Protein AF-A0A968BS27-F1 (afdb_monomer_lite)

Structure (mmCIF, N/CA/C/O backbone):
data_AF-A0A968BS27-F1
#
_entry.id   AF-A0A968BS27-F1
#
loop_
_atom_site.group_PDB
_atom_site.id
_atom_site.type_symbol
_atom_site.label_atom_id
_atom_site.label_alt_id
_atom_site.label_comp_id
_atom_site.label_asym_id
_atom_site.label_entity_id
_atom_site.label_seq_id
_atom_site.pdbx_PDB_ins_code
_atom_site.Cartn_x
_atom_site.Cartn_y
_atom_site.Cartn_z
_atom_site.occupancy
_atom_site.B_iso_or_equiv
_atom_site.auth_seq_id
_atom_site.auth_comp_id
_atom_site.auth_asym_id
_atom_site.auth_atom_id
_atom_site.pdbx_PDB_model_num
ATOM 1 N N . MET A 1 1 ? 8.125 -4.704 13.185 1.00 51.78 1 MET A N 1
ATOM 2 C CA . MET A 1 1 ? 8.828 -4.395 11.922 1.00 51.78 1 MET A CA 1
ATOM 3 C C . MET A 1 1 ? 8.568 -5.522 10.934 1.00 51.78 1 MET A C 1
ATOM 5 O O .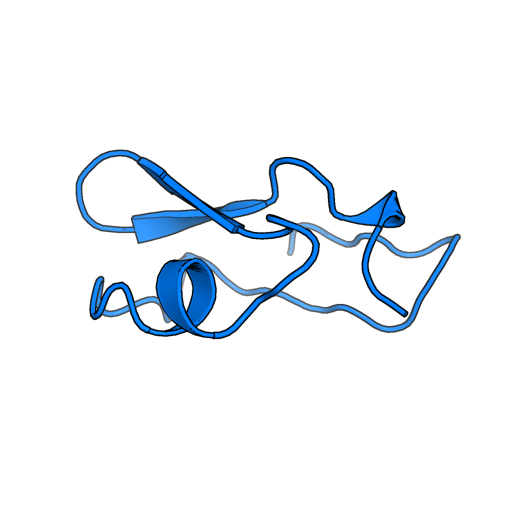 MET A 1 1 ? 9.041 -6.629 11.155 1.00 51.78 1 MET A O 1
ATOM 9 N N . VAL A 1 2 ? 7.715 -5.291 9.935 1.00 53.72 2 VAL A N 1
ATOM 10 C CA . VAL A 1 2 ? 7.501 -6.244 8.835 1.00 53.72 2 VAL A CA 1
ATOM 11 C C . VAL A 1 2 ? 8.307 -5.691 7.670 1.00 53.72 2 VAL A C 1
ATOM 13 O O . VAL A 1 2 ? 7.952 -4.649 7.130 1.00 53.72 2 VAL A O 1
ATOM 16 N N . ASN A 1 3 ? 9.430 -6.330 7.357 1.00 55.06 3 ASN A N 1
ATOM 17 C CA . ASN A 1 3 ? 10.346 -5.850 6.331 1.00 55.06 3 ASN A CA 1
ATOM 18 C C . ASN A 1 3 ? 10.147 -6.626 5.024 1.00 55.06 3 ASN A C 1
ATOM 20 O O . ASN A 1 3 ? 10.156 -7.856 5.027 1.00 55.06 3 ASN A O 1
ATOM 24 N N . ALA A 1 4 ? 10.069 -5.912 3.900 1.00 60.00 4 ALA A N 1
ATOM 25 C CA . ALA A 1 4 ? 10.172 -6.459 2.542 1.00 60.00 4 ALA A CA 1
ATOM 26 C C . ALA A 1 4 ? 11.647 -6.688 2.107 1.00 60.00 4 ALA A C 1
ATOM 28 O O . ALA A 1 4 ? 11.996 -6.597 0.929 1.00 60.00 4 ALA A O 1
ATOM 29 N N . SER A 1 5 ? 12.547 -6.933 3.069 1.00 63.53 5 SER A N 1
ATOM 30 C CA . SER A 1 5 ? 13.963 -6.504 3.075 1.00 63.53 5 SER A CA 1
ATOM 31 C C . SER A 1 5 ? 14.959 -7.260 2.183 1.00 63.53 5 SER A C 1
ATOM 33 O O . SER A 1 5 ? 16.160 -7.212 2.435 1.00 63.53 5 SER A O 1
ATOM 35 N N . THR A 1 6 ? 14.515 -7.940 1.133 1.00 71.88 6 THR A N 1
ATOM 36 C CA . THR A 1 6 ? 15.427 -8.495 0.111 1.00 71.88 6 THR A CA 1
ATOM 37 C C . THR A 1 6 ? 15.157 -7.991 -1.301 1.00 71.88 6 THR A C 1
ATOM 39 O O . THR A 1 6 ? 15.991 -8.221 -2.173 1.00 71.88 6 THR A O 1
ATOM 42 N N . LEU A 1 7 ? 14.037 -7.301 -1.540 1.00 82.00 7 LEU A N 1
ATOM 43 C CA . LEU A 1 7 ? 13.620 -6.886 -2.887 1.00 82.00 7 LEU A CA 1
ATOM 44 C C . LEU A 1 7 ? 13.588 -5.364 -3.060 1.00 82.00 7 LEU A C 1
ATOM 46 O O . LEU A 1 7 ? 13.855 -4.870 -4.151 1.00 82.00 7 LEU A O 1
ATOM 50 N N . ASN A 1 8 ? 13.295 -4.619 -1.993 1.00 86.25 8 ASN A N 1
ATOM 51 C CA . ASN A 1 8 ? 13.222 -3.161 -2.013 1.00 86.25 8 ASN A CA 1
ATOM 52 C C . ASN A 1 8 ? 13.470 -2.565 -0.616 1.00 86.25 8 ASN A C 1
ATOM 54 O O . ASN A 1 8 ? 13.729 -3.277 0.356 1.00 86.25 8 ASN A O 1
ATOM 58 N N . THR A 1 9 ? 13.405 -1.236 -0.533 1.00 88.44 9 THR A N 1
ATOM 59 C CA . THR A 1 9 ? 13.630 -0.453 0.690 1.00 88.44 9 THR A CA 1
ATOM 60 C C . THR A 1 9 ? 12.338 -0.142 1.455 1.00 88.44 9 THR A C 1
ATOM 62 O O . THR A 1 9 ? 12.325 0.784 2.264 1.00 88.44 9 THR A O 1
ATOM 65 N N . LEU A 1 10 ? 11.225 -0.831 1.174 1.00 90.75 10 LEU A N 1
ATOM 66 C CA . LEU A 1 10 ? 9.943 -0.541 1.811 1.00 90.75 10 LEU A CA 1
ATOM 67 C C . LEU A 1 10 ? 9.963 -0.972 3.284 1.00 90.75 10 LEU A C 1
ATOM 69 O O . LEU A 1 10 ? 9.985 -2.162 3.603 1.00 90.75 10 LEU A O 1
ATOM 73 N N . GLU A 1 11 ? 9.871 0.011 4.176 1.00 90.19 11 GLU A N 1
ATOM 74 C CA . GLU A 1 11 ? 9.651 -0.197 5.604 1.00 90.19 11 GLU A CA 1
ATOM 75 C C . GLU A 1 11 ? 8.282 0.354 6.002 1.00 90.19 11 GLU A C 1
ATOM 77 O O . GLU A 1 11 ? 7.960 1.518 5.764 1.00 90.19 11 GLU A O 1
ATOM 82 N N . TYR A 1 12 ? 7.461 -0.490 6.625 1.00 92.06 12 TYR A N 1
ATOM 83 C CA . TYR A 1 12 ? 6.129 -0.116 7.085 1.00 92.06 12 TYR A CA 1
ATOM 84 C C . TYR A 1 12 ? 5.932 -0.503 8.552 1.00 92.06 12 TYR A C 1
ATOM 86 O O . TYR A 1 12 ? 6.173 -1.648 8.950 1.00 92.06 12 TYR A O 1
ATOM 94 N N . ASN A 1 13 ? 5.463 0.454 9.361 1.00 93.44 13 ASN A N 1
ATOM 95 C CA . ASN A 1 13 ? 5.080 0.220 10.750 1.00 93.44 13 ASN A CA 1
ATOM 96 C C . ASN A 1 13 ? 3.549 0.338 10.925 1.00 93.44 13 ASN A C 1
ATOM 98 O O . ASN A 1 13 ? 3.030 1.458 10.953 1.00 93.44 13 ASN A O 1
ATOM 102 N N . PRO A 1 14 ? 2.821 -0.782 11.095 1.00 92.62 14 PRO A N 1
ATOM 103 C CA . PRO A 1 14 ? 1.370 -0.760 11.274 1.00 92.62 14 PRO A CA 1
ATOM 104 C C . PRO A 1 14 ? 0.920 -0.094 12.582 1.00 92.62 14 PRO A C 1
ATOM 106 O O . PRO A 1 14 ? -0.210 0.380 12.646 1.00 92.62 14 PRO A O 1
ATOM 109 N N . GLU A 1 15 ? 1.781 0.007 13.602 1.00 94.62 15 GLU A N 1
ATOM 110 C CA . GLU A 1 15 ? 1.444 0.672 14.874 1.00 94.62 15 GLU A CA 1
ATOM 111 C C . GLU A 1 15 ? 1.247 2.187 14.713 1.00 94.62 15 GLU A C 1
ATOM 113 O O . GLU A 1 15 ? 0.542 2.810 15.501 1.00 94.62 15 GLU A O 1
ATOM 118 N N . LEU A 1 16 ? 1.843 2.779 13.672 1.00 94.88 16 LEU A N 1
ATOM 119 C CA . LEU A 1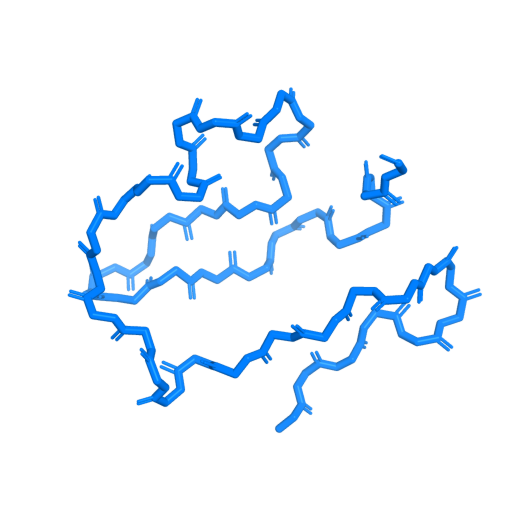 16 ? 1.705 4.200 13.339 1.00 94.88 16 LEU A CA 1
ATOM 120 C C . LEU A 1 16 ? 0.592 4.461 12.312 1.00 94.88 16 LEU A C 1
ATOM 122 O O . LEU A 1 16 ? 0.339 5.609 11.943 1.00 94.88 16 LEU A O 1
ATOM 126 N N . CYS A 1 17 ? -0.063 3.414 11.809 1.00 96.62 17 CYS A N 1
ATOM 127 C CA . CYS A 1 17 ? -1.102 3.556 10.802 1.00 96.62 17 CYS A CA 1
ATOM 128 C C . CYS A 1 17 ? -2.384 4.127 11.415 1.00 96.62 17 CYS A C 1
ATOM 130 O O . CYS A 1 17 ? -2.980 3.533 12.309 1.00 96.62 17 CYS A O 1
ATOM 132 N N . ILE A 1 18 ? -2.85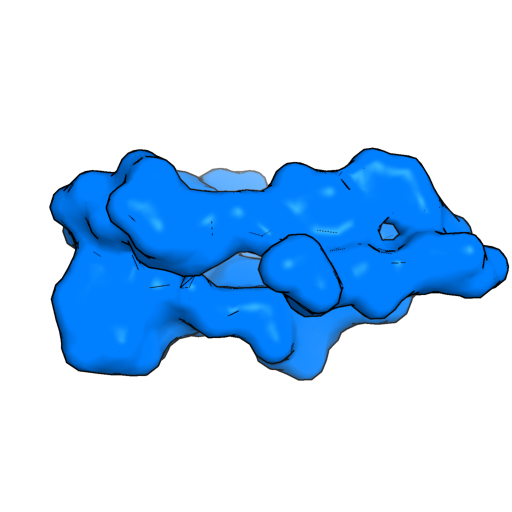0 5.252 10.873 1.00 97.06 18 ILE A N 1
ATOM 133 C CA . ILE A 1 18 ? -4.090 5.912 11.313 1.00 97.06 18 ILE A CA 1
ATOM 134 C C . ILE A 1 18 ? -5.338 5.468 10.531 1.00 97.06 18 ILE A C 1
ATOM 136 O O . ILE A 1 18 ? -6.419 6.009 10.746 1.00 97.06 18 ILE A O 1
ATOM 140 N N . GLY A 1 19 ? -5.194 4.532 9.589 1.00 97.00 19 GLY A N 1
ATOM 141 C CA . GLY A 1 19 ? -6.314 4.010 8.803 1.00 97.00 19 GLY A CA 1
ATOM 142 C C . GLY A 1 19 ? -6.908 4.983 7.780 1.00 97.00 19 GLY A C 1
ATOM 143 O O . GLY A 1 19 ? -8.094 4.900 7.485 1.00 97.00 19 GLY A O 1
ATOM 144 N N . CYS A 1 20 ? -6.110 5.906 7.233 1.00 97.38 20 CYS A N 1
ATOM 145 C CA . CYS A 1 20 ? -6.588 6.916 6.278 1.00 97.38 20 CYS A CA 1
ATOM 146 C C . CYS A 1 20 ? -6.820 6.403 4.844 1.00 97.38 20 C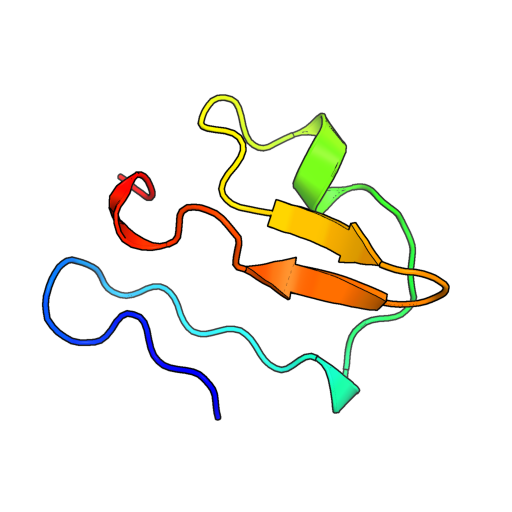YS A C 1
ATOM 148 O O . CYS A 1 20 ? -7.198 7.194 3.987 1.00 97.38 20 CYS A O 1
ATOM 150 N N . ASP A 1 21 ? -6.538 5.125 4.568 1.00 96.12 21 ASP A N 1
ATOM 151 C CA . ASP A 1 21 ? -6.694 4.454 3.262 1.00 96.12 21 ASP A CA 1
ATOM 152 C C . ASP A 1 21 ? -5.862 5.028 2.091 1.00 96.12 21 ASP A C 1
ATOM 154 O O . ASP A 1 21 ? -5.786 4.449 1.010 1.00 96.12 21 ASP A O 1
ATOM 158 N N . MET A 1 22 ? -5.130 6.124 2.307 1.00 97.44 22 MET A N 1
ATOM 159 C CA . MET A 1 22 ? -4.377 6.805 1.252 1.00 97.44 22 MET A CA 1
ATOM 160 C C . MET A 1 22 ? -3.356 5.890 0.565 1.00 97.44 22 MET A C 1
ATOM 162 O O . MET A 1 22 ? -3.231 5.933 -0.652 1.00 97.44 22 MET A O 1
ATOM 166 N N . CYS A 1 23 ? -2.666 5.028 1.318 1.00 96.31 23 CYS A N 1
ATOM 167 C CA . CYS A 1 23 ? -1.691 4.081 0.766 1.00 96.31 23 CYS A CA 1
ATOM 168 C C . CYS A 1 23 ? -2.300 3.079 -0.233 1.00 96.31 23 CYS A C 1
ATOM 170 O O . CYS A 1 23 ? -1.646 2.750 -1.219 1.00 96.31 23 CYS A O 1
ATOM 172 N N . SER A 1 24 ? -3.544 2.644 -0.012 1.00 95.62 24 SER A N 1
ATOM 173 C CA . SER A 1 24 ? -4.283 1.742 -0.904 1.00 95.62 24 SER A CA 1
ATOM 174 C C . SER A 1 24 ? -4.696 2.463 -2.190 1.00 95.62 24 SER A C 1
ATOM 176 O O . SER A 1 24 ? -4.539 1.938 -3.287 1.00 95.62 24 SER A O 1
ATOM 178 N N . ILE A 1 25 ? -5.152 3.714 -2.063 1.00 96.88 25 ILE A N 1
ATOM 179 C CA . ILE A 1 25 ? -5.630 4.523 -3.192 1.00 96.88 25 ILE A CA 1
ATOM 180 C C . ILE A 1 25 ? -4.483 4.960 -4.112 1.00 96.88 25 ILE A C 1
ATOM 182 O O . ILE A 1 25 ? -4.636 4.966 -5.332 1.00 96.88 25 ILE A O 1
ATOM 186 N N . VAL A 1 26 ? -3.346 5.372 -3.545 1.00 96.81 26 VAL A N 1
ATOM 187 C CA . VAL A 1 26 ? -2.246 5.963 -4.327 1.00 96.81 26 VAL A CA 1
ATOM 188 C C . VAL A 1 26 ? -1.279 4.932 -4.891 1.00 96.81 26 VAL A C 1
ATOM 190 O O . VAL A 1 26 ? -0.539 5.258 -5.814 1.00 96.81 26 VAL A O 1
ATOM 193 N N . CYS A 1 27 ? -1.231 3.720 -4.331 1.00 95.88 27 CYS A N 1
ATOM 194 C CA . CYS A 1 27 ? -0.288 2.701 -4.771 1.00 95.88 27 CYS A CA 1
ATOM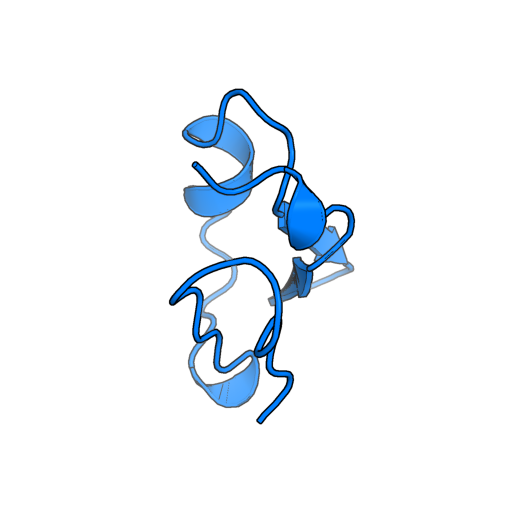 195 C C . CYS A 1 27 ? -0.838 1.961 -6.002 1.00 95.88 27 CYS A C 1
ATOM 197 O O . CYS A 1 27 ? -1.749 1.144 -5.862 1.00 95.88 27 CYS A O 1
ATOM 199 N N . PRO A 1 28 ? -0.264 2.161 -7.203 1.00 96.12 28 PRO A N 1
ATOM 200 C CA . PRO A 1 28 ? -0.762 1.513 -8.417 1.00 9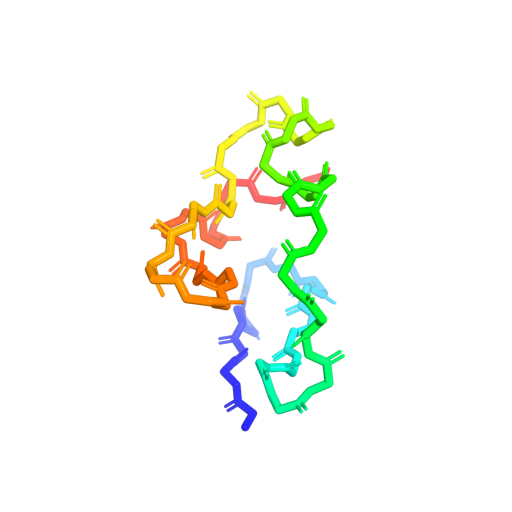6.12 28 PRO A CA 1
ATOM 201 C C . PRO A 1 28 ? -0.497 0.001 -8.439 1.00 96.12 28 PRO A C 1
ATOM 203 O O . PRO A 1 28 ? -1.135 -0.728 -9.191 1.00 96.12 28 PRO A O 1
ATOM 206 N N . HIS A 1 29 ? 0.442 -0.474 -7.620 1.00 95.44 29 HIS A N 1
ATOM 207 C CA . HIS A 1 29 ? 0.855 -1.876 -7.561 1.00 95.44 29 HIS A CA 1
ATOM 208 C C . HIS A 1 29 ? 0.119 -2.672 -6.477 1.00 95.44 29 HIS A C 1
ATOM 210 O O . HIS A 1 29 ? 0.458 -3.827 -6.238 1.00 95.44 29 HIS A O 1
ATOM 216 N N . ALA A 1 30 ? -0.858 -2.055 -5.798 1.00 95.44 30 ALA A N 1
ATOM 217 C CA . ALA A 1 30 ? -1.635 -2.685 -4.733 1.00 95.44 30 ALA A CA 1
ATOM 218 C C . ALA A 1 30 ? -0.761 -3.320 -3.629 1.00 95.44 30 ALA A C 1
ATOM 220 O O . ALA A 1 30 ? -1.085 -4.373 -3.086 1.00 95.44 30 ALA A O 1
ATOM 221 N N . VAL A 1 31 ? 0.357 -2.671 -3.278 1.00 95.44 31 VAL A N 1
ATOM 222 C CA . VAL A 1 31 ? 1.267 -3.126 -2.208 1.00 95.44 31 VAL A CA 1
ATOM 223 C C . VAL A 1 31 ? 0.542 -3.194 -0.860 1.00 95.44 31 VAL A C 1
ATOM 225 O O . VAL A 1 31 ? 0.803 -4.090 -0.053 1.00 95.44 31 VAL A O 1
ATOM 228 N N . PHE A 1 32 ? -0.377 -2.254 -0.632 1.00 95.94 32 PHE A N 1
ATOM 229 C CA . PHE A 1 32 ? -1.167 -2.126 0.585 1.00 95.94 32 PHE A CA 1
ATOM 230 C C . PHE A 1 32 ? -2.626 -2.500 0.341 1.00 95.94 32 PHE A C 1
ATOM 232 O O . PHE A 1 32 ? -3.199 -2.142 -0.685 1.00 95.94 32 PHE A O 1
ATOM 239 N N . ALA A 1 33 ? -3.245 -3.135 1.334 1.00 96.50 33 ALA A N 1
ATOM 240 C CA . ALA A 1 33 ? -4.691 -3.304 1.417 1.00 96.50 33 ALA A CA 1
ATOM 241 C C . ALA A 1 33 ? -5.174 -3.028 2.845 1.00 96.50 33 ALA A C 1
ATOM 243 O O . ALA A 1 33 ? -4.468 -3.308 3.817 1.00 96.50 33 ALA A O 1
ATOM 244 N N . MET A 1 34 ? -6.384 -2.490 2.993 1.00 96.38 34 MET A N 1
ATOM 245 C CA . MET A 1 34 ? -6.967 -2.249 4.314 1.00 96.38 34 MET A CA 1
ATOM 246 C C . MET A 1 34 ? -7.460 -3.549 4.951 1.00 96.38 34 MET A C 1
ATOM 248 O O . MET A 1 34 ? -8.251 -4.281 4.359 1.00 96.38 34 MET A O 1
ATOM 252 N N . ASN A 1 35 ? -7.042 -3.803 6.192 1.00 94.06 35 ASN A N 1
ATOM 253 C CA . ASN A 1 35 ? -7.564 -4.877 7.031 1.00 94.06 35 ASN A CA 1
ATOM 254 C C . ASN A 1 35 ? -8.090 -4.287 8.347 1.00 94.06 35 ASN A C 1
ATOM 256 O O . ASN A 1 35 ? -7.351 -4.028 9.302 1.00 94.06 35 ASN A O 1
ATOM 260 N N . GLY A 1 36 ? -9.396 -4.020 8.379 1.00 93.75 36 GLY A N 1
ATOM 261 C CA . GLY A 1 36 ? -10.035 -3.332 9.495 1.00 93.75 36 GLY A CA 1
ATOM 262 C C . GLY A 1 36 ? -9.601 -1.868 9.577 1.00 93.75 36 GLY A C 1
ATOM 263 O O . GLY A 1 36 ? -9.895 -1.084 8.681 1.00 93.75 36 GLY A O 1
ATOM 264 N N . ARG A 1 37 ? -8.936 -1.485 10.675 1.00 94.38 37 ARG A N 1
ATOM 265 C CA . ARG A 1 37 ? -8.524 -0.089 10.937 1.00 94.38 37 ARG A CA 1
ATOM 266 C C . ARG A 1 37 ? -7.114 0.253 10.457 1.00 94.38 37 ARG A C 1
ATOM 268 O O . ARG A 1 37 ? -6.750 1.422 10.488 1.00 94.38 37 ARG A O 1
ATOM 275 N N . VAL A 1 38 ? -6.322 -0.733 10.047 1.00 96.31 38 VAL A N 1
ATOM 276 C CA . VAL A 1 38 ? -4.928 -0.536 9.628 1.00 96.31 38 VAL A CA 1
ATOM 277 C C . VAL A 1 38 ? -4.702 -1.120 8.241 1.00 96.31 38 VAL A C 1
ATOM 279 O O . VAL A 1 38 ? -5.379 -2.068 7.837 1.00 96.31 38 VAL A O 1
ATOM 282 N N . ALA A 1 39 ? -3.745 -0.558 7.511 1.00 96.81 39 ALA A N 1
ATOM 283 C CA . ALA A 1 39 ? -3.289 -1.156 6.268 1.00 96.81 39 ALA A CA 1
ATOM 284 C C . ALA A 1 39 ? -2.366 -2.351 6.557 1.00 96.81 39 ALA A C 1
ATOM 286 O O . ALA A 1 39 ? -1.686 -2.414 7.582 1.00 96.81 39 ALA A O 1
ATOM 287 N N . GLN A 1 40 ? -2.346 -3.313 5.644 1.00 95.06 40 GLN A N 1
ATOM 288 C CA . GLN A 1 40 ? -1.432 -4.446 5.649 1.00 95.06 40 GLN A CA 1
ATOM 289 C C . GLN A 1 40 ? -0.675 -4.502 4.328 1.00 95.06 40 GLN A C 1
ATOM 291 O O . GLN A 1 40 ? -1.212 -4.148 3.278 1.00 95.06 40 GLN A O 1
ATOM 296 N N . LEU A 1 41 ? 0.575 -4.957 4.396 1.00 92.81 41 LEU A N 1
ATOM 297 C CA . LEU A 1 41 ? 1.363 -5.280 3.213 1.00 92.81 41 LEU A CA 1
ATOM 298 C C . LEU A 1 41 ? 0.852 -6.599 2.628 1.00 92.81 41 LEU A C 1
ATOM 300 O O . LEU A 1 41 ? 0.930 -7.629 3.296 1.00 92.81 41 LEU A O 1
ATOM 304 N N . VAL A 1 42 ? 0.340 -6.558 1.399 1.00 94.00 42 VAL A N 1
ATOM 305 C CA . VAL A 1 42 ? -0.173 -7.736 0.676 1.00 94.00 42 VAL A CA 1
ATOM 306 C C . VAL A 1 42 ? 0.706 -8.122 -0.514 1.00 94.00 42 VAL A C 1
ATOM 308 O O . VAL A 1 42 ? 0.883 -9.311 -0.760 1.00 94.00 42 VAL A O 1
ATOM 311 N N . HIS A 1 43 ? 1.325 -7.140 -1.182 1.00 91.25 43 HIS A N 1
ATOM 312 C CA . HIS A 1 43 ? 2.262 -7.343 -2.299 1.00 91.25 43 HIS A CA 1
ATOM 313 C C . HIS A 1 43 ? 3.544 -6.512 -2.123 1.00 91.25 43 HIS A C 1
ATOM 315 O O . HIS A 1 43 ? 3.836 -5.636 -2.938 1.00 91.25 43 HIS A O 1
ATOM 321 N N . PRO A 1 44 ? 4.308 -6.714 -1.032 1.00 88.88 44 PRO A N 1
ATOM 322 C CA . PRO A 1 44 ? 5.511 -5.927 -0.757 1.00 88.88 44 PRO A CA 1
ATOM 323 C C . PRO A 1 44 ? 6.580 -6.040 -1.852 1.00 88.88 44 PRO A C 1
ATOM 325 O O . PRO A 1 44 ? 7.333 -5.095 -2.058 1.00 88.88 44 PRO A O 1
ATOM 328 N N . ASP A 1 45 ? 6.637 -7.159 -2.568 1.00 89.31 45 ASP A N 1
ATOM 329 C CA . ASP A 1 45 ? 7.539 -7.420 -3.692 1.00 89.31 45 ASP A CA 1
ATOM 330 C C . ASP A 1 45 ? 7.243 -6.566 -4.936 1.00 89.31 45 ASP A C 1
ATOM 332 O O . ASP A 1 45 ? 8.142 -6.332 -5.738 1.00 89.31 45 ASP A O 1
ATOM 336 N N . ALA A 1 46 ? 6.022 -6.040 -5.067 1.00 91.38 46 ALA A N 1
ATOM 337 C CA . ALA A 1 46 ? 5.613 -5.183 -6.180 1.00 91.38 46 ALA A CA 1
ATOM 338 C C . ALA A 1 46 ? 5.957 -3.691 -5.971 1.00 91.38 46 ALA A C 1
ATOM 340 O O . ALA A 1 46 ? 5.650 -2.851 -6.818 1.00 91.38 46 ALA A O 1
ATOM 341 N N . CYS A 1 47 ? 6.566 -3.329 -4.837 1.00 90.06 47 CYS A N 1
ATOM 342 C CA . CYS A 1 47 ? 7.026 -1.965 -4.588 1.00 90.06 47 CYS A CA 1
ATOM 343 C C . CYS A 1 47 ? 8.313 -1.686 -5.383 1.00 90.06 47 CYS A C 1
ATOM 345 O O . CYS A 1 47 ? 9.338 -2.329 -5.143 1.00 90.06 47 CYS A O 1
ATOM 347 N N . MET A 1 48 ? 8.245 -0.711 -6.295 1.00 84.25 48 MET A N 1
ATOM 348 C CA . MET A 1 48 ? 9.301 -0.292 -7.227 1.00 84.25 48 MET A CA 1
ATOM 349 C C . MET A 1 48 ? 9.323 1.225 -7.386 1.00 84.25 48 MET A C 1
ATOM 351 O O . MET A 1 48 ? 8.227 1.829 -7.300 1.00 84.25 48 MET A O 1
#

Radius of gyration: 10.13 Å; chains: 1; bounding box: 26×15×23 Å

Sequence (48 aa):
MVNASTLNTLEYNPELCIGCDMCSIVCPHAVFAMNGRVAQLVHPDACM

Foldseek 3Di:
DDDPPPQDDDDDDQVPFQQPCVCCVPDPQNQWDDDDRTIDGDCVNSDD

pLDDT: mean 89.33, std 12.09, range [51.78, 97.44]

Secondary structure (DSSP, 8-state):
-EE-TTT---EE-GGG-----HHHHH-TT--EEEETTEEEES-GGG--